Protein AF-0000000074029758 (afdb_homodimer)

Foldseek 3Di:
DLVVVLVVLVVLLVVLVVLLVVLCVVLVVDPDPVSSVVSNVSSVVSVVSNVVSVVVNVVSVVD/DLVVVLVVLVVLLVVLVVLLVVLCVVLVVDPDPVSSVVSNVSSVVSVVSNVVSVVVSVVSVVD

Radius of gyration: 15.5 Å; Cα contacts (8 Å, |Δi|>4): 114; chains: 2; bounding box: 21×46×32 Å

pLDDT: mean 94.18, std 8.8, range [54.31, 98.75]

Secondary structure (DSSP, 8-state):
-HHHHHHHHHHHHHHHHHHHHHHHHHHHH---HHHHHHHHHHHHHHHHHHHHHHHHHHHHHH-/-HHHHHHHHHHHHHHHHHHHHHHHHHHHH---HHHHHHHHHHHHHHHHHHHHHHHHHHHHHH-

Organism: NCBI:txid312168

Structure (mmCIF, N/CA/C/O backbone):
data_AF-0000000074029758-model_v1
#
loop_
_entity.id
_entity.type
_entity.pdbx_description
1 polymer Rubrerythrin
#
loop_
_atom_site.group_PDB
_atom_site.id
_atom_site.type_symbol
_atom_site.label_atom_id
_atom_site.label_alt_id
_atom_site.label_comp_id
_atom_site.label_asym_id
_atom_site.label_entity_id
_atom_site.label_seq_id
_atom_site.pdbx_PDB_ins_code
_atom_site.Cartn_x
_atom_site.Cartn_y
_atom_site.Cartn_z
_atom_site.occupancy
_atom_site.B_iso_or_equiv
_atom_site.auth_seq_id
_atom_site.auth_comp_id
_atom_site.auth_asym_id
_atom_site.auth_atom_id
_atom_site.pdbx_PDB_model_num
ATOM 1 N N . MET A 1 1 ? -7.23 20.125 14.359 1 54.31 1 MET A N 1
ATOM 2 C CA . MET A 1 1 ? -7.32 19.422 13.094 1 54.31 1 MET A CA 1
ATOM 3 C C . MET A 1 1 ? -6.016 18.688 12.781 1 54.31 1 MET A C 1
ATOM 5 O O . MET A 1 1 ? -6.016 17.672 12.086 1 54.31 1 MET A O 1
ATOM 9 N N . ASN A 1 2 ? -4.887 18.875 13.672 1 73.94 2 ASN A N 1
ATOM 10 C CA . ASN A 1 2 ? -3.525 18.391 13.453 1 73.94 2 ASN A CA 1
ATOM 11 C C . ASN A 1 2 ? -3.359 16.953 13.93 1 73.94 2 ASN A C 1
ATOM 13 O O . ASN A 1 2 ? -2.74 16.141 13.242 1 73.94 2 ASN A O 1
ATOM 17 N N . LEU A 1 3 ? -4.355 16.672 14.867 1 81.25 3 LEU A N 1
ATOM 18 C CA . LEU A 1 3 ? -4.211 15.344 15.438 1 81.25 3 LEU A CA 1
ATOM 19 C C . LEU A 1 3 ? -4.863 14.297 14.547 1 81.25 3 LEU A C 1
ATOM 21 O O . LEU A 1 3 ? -4.348 13.188 14.406 1 81.25 3 LEU A O 1
ATOM 25 N N . GLU A 1 4 ? -5.871 14.781 13.953 1 89.38 4 GLU A N 1
ATOM 26 C CA . GLU A 1 4 ? -6.582 13.852 13.078 1 89.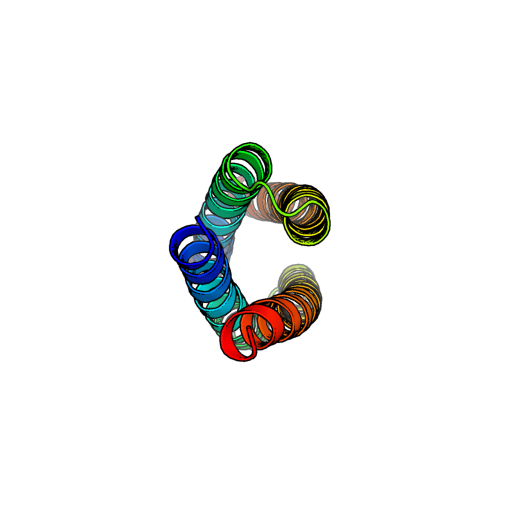38 4 GLU A CA 1
ATOM 27 C C . GLU A 1 4 ? -5.75 13.5 11.852 1 89.38 4 GLU A C 1
ATOM 29 O O . GLU A 1 4 ? -5.645 12.328 11.477 1 89.38 4 GLU A O 1
ATOM 34 N N . THR A 1 5 ? -5.109 14.453 11.328 1 93.81 5 THR A N 1
ATOM 35 C CA . THR A 1 5 ? -4.254 14.234 10.172 1 93.81 5 THR A CA 1
ATOM 36 C C . THR A 1 5 ? -3.055 13.359 10.547 1 93.81 5 THR A C 1
ATOM 38 O O . THR A 1 5 ? -2.707 12.43 9.82 1 93.81 5 THR A O 1
ATOM 41 N N . ARG A 1 6 ? -2.59 13.648 11.641 1 94.06 6 ARG A N 1
ATOM 42 C CA . ARG A 1 6 ? -1.454 12.852 12.102 1 94.06 6 ARG A CA 1
ATOM 43 C C . ARG A 1 6 ? -1.858 11.398 12.328 1 94.06 6 ARG A C 1
ATOM 45 O O . ARG A 1 6 ? -1.113 10.477 11.977 1 94.06 6 ARG A O 1
ATOM 52 N N . ASP A 1 7 ? -2.977 11.211 12.867 1 94.75 7 ASP A N 1
ATOM 53 C CA . ASP A 1 7 ? -3.457 9.859 13.117 1 94.75 7 ASP A CA 1
ATOM 54 C C . ASP A 1 7 ? -3.641 9.086 11.812 1 94.75 7 ASP A C 1
ATOM 56 O O . ASP A 1 7 ? -3.32 7.898 11.734 1 94.75 7 ASP A O 1
ATOM 60 N N . MET A 1 8 ? -4.168 9.797 10.867 1 96.12 8 MET A N 1
ATOM 61 C CA . MET A 1 8 ? -4.332 9.18 9.555 1 96.12 8 MET A CA 1
ATOM 62 C C . MET A 1 8 ? -2.982 8.797 8.953 1 96.12 8 MET A C 1
ATOM 64 O O . MET A 1 8 ? -2.824 7.707 8.406 1 96.12 8 MET A O 1
ATOM 68 N N . ILE A 1 9 ? -2.008 9.672 9.141 1 97.75 9 ILE A N 1
ATOM 69 C CA . ILE A 1 9 ? -0.669 9.43 8.609 1 97.75 9 ILE A CA 1
ATOM 70 C C . ILE A 1 9 ? -0.057 8.211 9.305 1 97.75 9 ILE A C 1
ATOM 72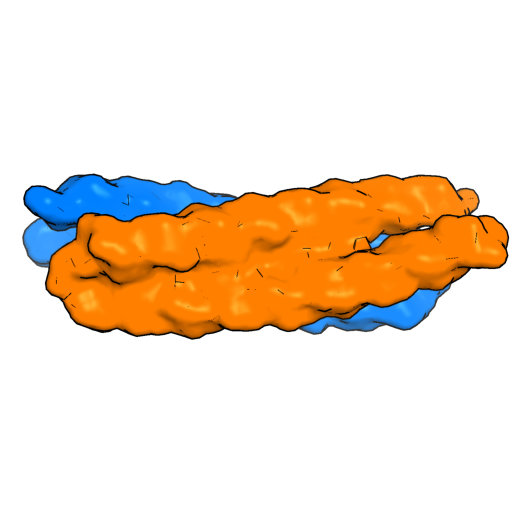 O O . ILE A 1 9 ? 0.465 7.312 8.641 1 97.75 9 ILE A O 1
ATOM 76 N N . VAL A 1 10 ? -0.209 8.172 10.57 1 97.44 10 VAL A N 1
ATOM 77 C CA . VAL A 1 10 ? 0.419 7.105 11.344 1 97.44 10 VAL A CA 1
ATOM 78 C C . VAL A 1 10 ? -0.241 5.77 11.023 1 97.44 10 VAL A C 1
ATOM 80 O O . VAL A 1 10 ? 0.441 4.75 10.867 1 97.44 10 VAL A O 1
ATOM 83 N N . LYS A 1 11 ? -1.496 5.77 10.883 1 97.56 11 LYS A N 1
ATOM 84 C CA . LYS A 1 11 ? -2.203 4.555 10.492 1 97.56 11 LYS A CA 1
ATOM 85 C C . LYS A 1 11 ? -1.691 4.027 9.156 1 97.56 11 LYS A C 1
ATOM 87 O O . LYS A 1 11 ? -1.396 2.84 9.023 1 97.56 11 LYS A O 1
ATOM 92 N N . LYS A 1 12 ? -1.607 4.918 8.234 1 98.31 12 LYS A N 1
ATOM 93 C CA . LYS A 1 12 ? -1.192 4.496 6.902 1 98.31 12 LYS A CA 1
ATOM 94 C C . LYS A 1 12 ? 0.287 4.125 6.875 1 98.31 12 LYS A C 1
ATOM 96 O O . LYS A 1 12 ? 0.701 3.252 6.113 1 98.31 12 LYS A O 1
ATOM 101 N N . LEU A 1 13 ? 1.077 4.742 7.719 1 98.56 13 LEU A N 1
ATOM 102 C CA . LEU A 1 13 ? 2.477 4.359 7.883 1 98.56 13 LEU A CA 1
ATOM 103 C C . LEU A 1 13 ? 2.594 2.916 8.359 1 98.56 13 LEU A C 1
ATOM 105 O O . LEU A 1 13 ? 3.332 2.123 7.77 1 98.56 13 LEU A O 1
ATOM 109 N N . LEU A 1 14 ? 1.818 2.57 9.297 1 98.56 14 LEU A N 1
ATOM 110 C CA . LEU A 1 14 ? 1.839 1.209 9.82 1 98.56 14 LEU A CA 1
ATOM 111 C C . LEU A 1 14 ? 1.357 0.216 8.766 1 98.56 14 LEU A C 1
ATOM 113 O O . LEU A 1 14 ? 1.933 -0.865 8.617 1 98.56 14 LEU A O 1
ATOM 117 N N . ASP A 1 15 ? 0.341 0.621 8.047 1 98.5 15 ASP A N 1
ATOM 118 C CA . ASP A 1 15 ? -0.158 -0.217 6.957 1 98.5 15 ASP A CA 1
ATOM 119 C C . ASP A 1 15 ? 0.926 -0.465 5.914 1 98.5 15 ASP A C 1
ATOM 121 O O . ASP A 1 15 ? 1.095 -1.592 5.441 1 98.5 15 ASP A O 1
ATOM 125 N N . ALA A 1 16 ? 1.657 0.582 5.547 1 98.62 16 ALA A N 1
ATOM 126 C CA . ALA A 1 16 ? 2.707 0.481 4.535 1 98.62 16 ALA A CA 1
ATOM 127 C C . ALA A 1 16 ? 3.854 -0.403 5.023 1 98.62 16 ALA A C 1
ATOM 129 O O . ALA A 1 16 ? 4.367 -1.234 4.27 1 98.62 16 ALA A O 1
ATOM 130 N N . GLN A 1 17 ? 4.215 -0.262 6.262 1 98.69 17 GLN A N 1
ATOM 131 C CA . GLN A 1 17 ? 5.273 -1.082 6.836 1 98.69 17 GLN A CA 1
ATOM 132 C C . GLN A 1 17 ? 4.879 -2.555 6.859 1 98.69 17 GLN A C 1
ATOM 134 O O . GLN A 1 17 ? 5.703 -3.43 6.578 1 98.69 17 GLN A O 1
ATOM 139 N N . GLU A 1 18 ? 3.691 -2.826 7.191 1 98.56 18 GLU A N 1
ATOM 140 C CA . GLU A 1 18 ? 3.195 -4.199 7.152 1 98.56 18 GLU A CA 1
ATOM 141 C C . GLU A 1 18 ? 3.209 -4.75 5.73 1 98.56 18 GLU A C 1
ATOM 143 O O . GLU A 1 18 ? 3.596 -5.898 5.508 1 98.56 18 GLU A O 1
ATOM 148 N N . ALA A 1 19 ? 2.812 -3.893 4.805 1 98.38 19 ALA A N 1
ATOM 149 C CA . ALA A 1 19 ? 2.791 -4.312 3.406 1 98.38 19 ALA A CA 1
ATOM 150 C C . ALA A 1 19 ? 4.195 -4.66 2.916 1 98.38 19 ALA A C 1
ATOM 152 O O . ALA A 1 19 ? 4.379 -5.645 2.193 1 98.38 19 ALA A O 1
ATOM 153 N N . VAL A 1 20 ? 5.188 -3.914 3.299 1 98.75 20 VAL A N 1
ATOM 154 C CA . VAL A 1 20 ? 6.57 -4.211 2.947 1 98.75 20 VAL A CA 1
ATOM 155 C C . VAL A 1 20 ? 6.93 -5.625 3.402 1 98.75 20 VAL A C 1
ATOM 157 O O . VAL A 1 20 ? 7.434 -6.43 2.617 1 98.75 20 VAL A O 1
ATOM 160 N N . ARG A 1 21 ? 6.629 -5.879 4.711 1 98.56 21 ARG A N 1
ATOM 161 C CA . ARG A 1 21 ? 6.969 -7.18 5.273 1 98.56 21 ARG A CA 1
ATOM 162 C C . ARG A 1 21 ? 6.219 -8.297 4.555 1 98.56 21 ARG A C 1
ATOM 164 O O .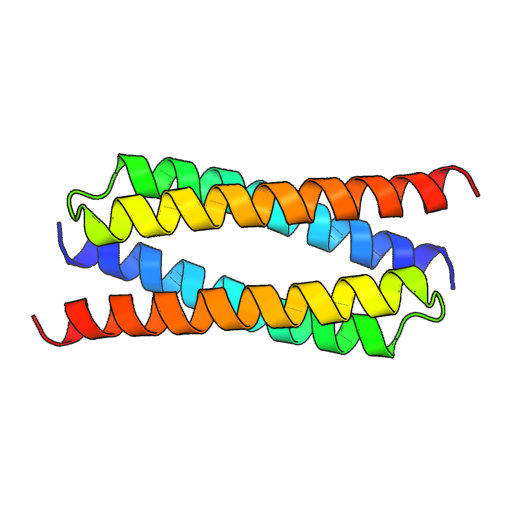 ARG A 1 21 ? 6.805 -9.328 4.215 1 98.56 21 ARG A O 1
ATOM 171 N N . ASP A 1 22 ? 4.945 -8.109 4.27 1 98.19 22 ASP A N 1
ATOM 172 C CA . ASP A 1 22 ? 4.137 -9.125 3.602 1 98.19 22 ASP A CA 1
ATOM 173 C C . ASP A 1 22 ? 4.676 -9.422 2.205 1 98.19 22 ASP A C 1
ATOM 175 O O . ASP A 1 22 ? 4.879 -10.586 1.85 1 98.19 22 ASP A O 1
ATOM 179 N N . PHE A 1 23 ? 4.941 -8.359 1.41 1 98.44 23 PHE A N 1
ATOM 180 C CA . PHE A 1 23 ? 5.391 -8.547 0.036 1 98.44 23 PHE A CA 1
ATOM 181 C C . PHE A 1 23 ? 6.766 -9.203 -0.001 1 98.44 23 PHE A C 1
ATOM 183 O O . PHE A 1 23 ? 7.031 -10.055 -0.854 1 98.44 23 PHE A O 1
ATOM 190 N N . GLU A 1 24 ? 7.574 -8.82 0.922 1 98.12 24 GLU A N 1
ATOM 191 C CA . GLU A 1 24 ? 8.898 -9.438 0.984 1 98.12 24 GLU A CA 1
ATOM 192 C C . GLU A 1 24 ? 8.797 -10.922 1.321 1 98.12 24 GLU A C 1
ATOM 194 O O . GLU A 1 24 ? 9.43 -11.758 0.673 1 98.12 24 GLU A O 1
ATOM 199 N N . MET A 1 25 ? 7.996 -11.195 2.305 1 97 25 MET A N 1
ATOM 200 C CA . MET A 1 25 ? 7.82 -12.578 2.727 1 97 25 MET A CA 1
ATOM 201 C C . MET A 1 25 ? 7.18 -13.406 1.62 1 97 25 MET A C 1
ATOM 203 O O . MET A 1 25 ? 7.645 -14.508 1.311 1 97 25 MET A O 1
ATOM 207 N N . PHE A 1 26 ? 6.164 -12.82 0.991 1 96.38 26 PHE A N 1
ATOM 208 C CA . PHE A 1 26 ? 5.449 -13.523 -0.063 1 96.38 26 PHE A CA 1
ATOM 209 C C . PHE A 1 26 ? 6.352 -13.766 -1.266 1 96.38 26 PHE A C 1
ATOM 211 O O . PHE A 1 26 ? 6.254 -14.805 -1.923 1 96.38 26 PHE A O 1
ATOM 218 N N . SER A 1 27 ? 7.141 -12.789 -1.609 1 96.62 27 SER A N 1
ATOM 219 C CA . SER A 1 27 ? 8.047 -12.914 -2.748 1 96.62 27 SER A CA 1
ATOM 220 C C . SER A 1 27 ? 8.992 -14.094 -2.576 1 96.62 27 SER A C 1
ATOM 222 O O . SER A 1 27 ? 9.367 -14.742 -3.555 1 96.62 27 SER A O 1
ATOM 224 N N . LYS A 1 28 ? 9.305 -14.461 -1.329 1 95 28 LYS A N 1
ATOM 225 C CA . LYS A 1 28 ? 10.234 -15.547 -1.03 1 95 28 LYS A CA 1
ATOM 226 C C . LYS A 1 28 ? 9.508 -16.891 -0.98 1 95 28 LYS A C 1
ATOM 228 O O . LYS A 1 28 ? 10.133 -17.953 -1.1 1 95 28 LYS A O 1
ATOM 233 N N . HIS A 1 29 ? 8.203 -16.875 -0.942 1 91.75 29 HIS A N 1
ATOM 234 C CA . HIS A 1 29 ? 7.449 -18.094 -0.729 1 91.75 29 HIS A CA 1
ATOM 235 C C . HIS A 1 29 ? 6.754 -18.547 -2.008 1 91.75 29 HIS A C 1
ATOM 237 O O . HIS A 1 29 ? 6.168 -19.625 -2.055 1 91.75 29 HIS A O 1
ATOM 243 N N . THR A 1 30 ? 6.773 -17.719 -3 1 92.62 30 THR A N 1
ATOM 244 C CA . THR A 1 30 ? 6.086 -18.094 -4.227 1 92.62 30 THR A CA 1
ATOM 245 C C . THR A 1 30 ? 7.07 -18.672 -5.238 1 92.62 30 THR A C 1
ATOM 247 O O . THR A 1 30 ? 8.203 -18.203 -5.348 1 92.62 30 THR A O 1
ATOM 250 N N . LYS A 1 31 ? 6.676 -19.656 -5.996 1 91.5 31 LYS A N 1
ATOM 251 C CA . LYS A 1 31 ? 7.508 -20.281 -7.02 1 91.5 31 LYS A CA 1
ATOM 252 C C . LYS A 1 31 ? 7.285 -19.641 -8.383 1 91.5 31 LYS A C 1
ATOM 254 O O . LYS A 1 31 ? 8.062 -19.859 -9.312 1 91.5 31 LYS A O 1
ATOM 259 N N . ASP A 1 32 ? 6.34 -18.859 -8.453 1 93.12 32 ASP A N 1
ATOM 260 C CA . ASP A 1 32 ? 6.066 -18.125 -9.68 1 93.12 32 ASP A CA 1
ATOM 261 C C . ASP A 1 32 ? 6.945 -16.875 -9.781 1 93.12 32 ASP A C 1
ATOM 263 O O . ASP A 1 32 ? 6.766 -15.914 -9.031 1 93.12 32 ASP A O 1
ATOM 267 N N . GLU A 1 33 ? 7.793 -16.906 -10.719 1 94.75 33 GLU A N 1
ATOM 268 C CA . GLU A 1 33 ? 8.812 -15.859 -10.82 1 94.75 33 GLU A CA 1
ATOM 269 C C . GLU A 1 33 ? 8.188 -14.5 -11.141 1 94.75 33 GLU A C 1
ATOM 271 O O . GLU A 1 33 ? 8.664 -13.469 -10.68 1 94.75 33 GLU A O 1
ATOM 276 N N . GLU A 1 34 ? 7.203 -14.523 -11.906 1 96.12 34 GLU A N 1
ATOM 277 C CA . GLU A 1 34 ? 6.516 -13.273 -12.227 1 96.12 34 GLU A CA 1
ATOM 278 C C . GLU A 1 34 ? 5.898 -12.648 -10.977 1 96.12 34 GLU A C 1
ATOM 280 O O . GLU A 1 34 ? 6.055 -11.445 -10.734 1 96.12 34 GLU A O 1
ATOM 285 N N . VAL A 1 35 ? 5.289 -13.492 -10.25 1 96.44 35 VAL A N 1
ATOM 286 C CA . VAL A 1 35 ? 4.648 -13.016 -9.031 1 96.44 35 VAL A CA 1
ATO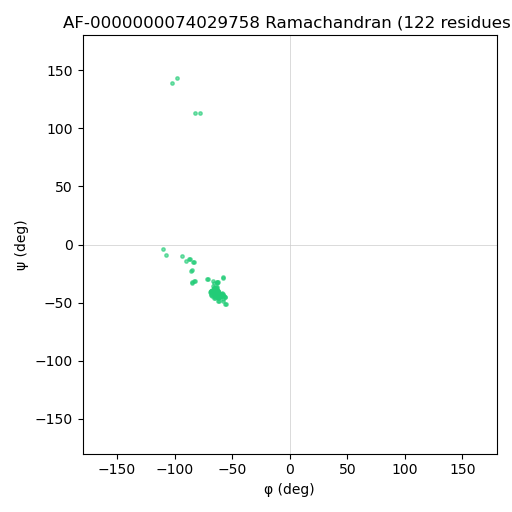M 287 C C . VAL A 1 35 ? 5.715 -12.578 -8.023 1 96.44 35 VAL A C 1
ATOM 289 O O . VAL A 1 35 ? 5.59 -11.523 -7.398 1 96.44 35 VAL A O 1
ATOM 292 N N . ALA A 1 36 ? 6.777 -13.359 -7.875 1 97.19 36 ALA A N 1
ATOM 293 C CA . ALA A 1 36 ? 7.852 -13.008 -6.949 1 97.19 36 ALA A CA 1
ATOM 294 C C . ALA A 1 36 ? 8.453 -11.648 -7.289 1 97.19 36 ALA A C 1
ATOM 296 O O . ALA A 1 36 ? 8.695 -10.828 -6.402 1 97.19 36 ALA A O 1
ATOM 297 N N . ARG A 1 37 ? 8.664 -11.375 -8.516 1 97.69 37 ARG A N 1
ATOM 298 C CA . ARG A 1 37 ? 9.227 -10.102 -8.969 1 97.69 37 ARG A CA 1
ATOM 299 C C . ARG A 1 37 ? 8.273 -8.945 -8.688 1 97.69 37 ARG A C 1
ATOM 301 O O . ARG A 1 37 ? 8.695 -7.883 -8.234 1 97.69 37 ARG A O 1
ATOM 308 N N . ALA A 1 38 ? 7.035 -9.203 -9 1 97.81 38 ALA A N 1
ATOM 309 C CA . ALA A 1 38 ? 6.035 -8.172 -8.727 1 97.81 38 ALA A CA 1
ATOM 310 C C . ALA A 1 38 ? 5.984 -7.84 -7.238 1 97.81 38 ALA A C 1
ATOM 312 O O . ALA A 1 38 ? 5.961 -6.668 -6.859 1 97.81 38 ALA A O 1
ATOM 313 N N . PHE A 1 39 ? 6.031 -8.82 -6.418 1 98.38 39 PHE A N 1
ATOM 314 C CA . PHE A 1 39 ? 5.965 -8.617 -4.977 1 98.38 39 PHE A CA 1
ATOM 315 C C . PHE A 1 39 ? 7.195 -7.871 -4.477 1 98.38 39 PHE A C 1
ATOM 317 O O . PHE A 1 39 ? 7.098 -7.008 -3.605 1 98.38 39 PHE A O 1
ATOM 324 N N . LYS A 1 40 ? 8.312 -8.172 -4.996 1 98.38 40 LYS A N 1
ATOM 325 C CA . LYS A 1 40 ? 9.523 -7.441 -4.633 1 98.38 40 LYS A CA 1
ATOM 326 C C . LYS A 1 40 ? 9.414 -5.965 -5.008 1 98.38 40 LYS A C 1
ATOM 328 O O . LYS A 1 40 ? 9.781 -5.09 -4.219 1 98.38 40 LYS A O 1
ATOM 333 N N . HIS A 1 41 ? 8.93 -5.738 -6.148 1 98.31 41 HIS A N 1
ATOM 334 C CA . HIS A 1 41 ? 8.727 -4.367 -6.613 1 98.31 41 HIS A CA 1
ATOM 335 C C . HIS A 1 41 ? 7.727 -3.629 -5.73 1 98.31 41 HIS A C 1
ATOM 337 O O . HIS A 1 41 ? 7.957 -2.479 -5.352 1 98.31 41 HIS A O 1
ATOM 343 N N . PHE A 1 42 ? 6.652 -4.27 -5.391 1 98.62 42 PHE A N 1
ATOM 344 C CA . PHE A 1 42 ? 5.637 -3.664 -4.539 1 98.62 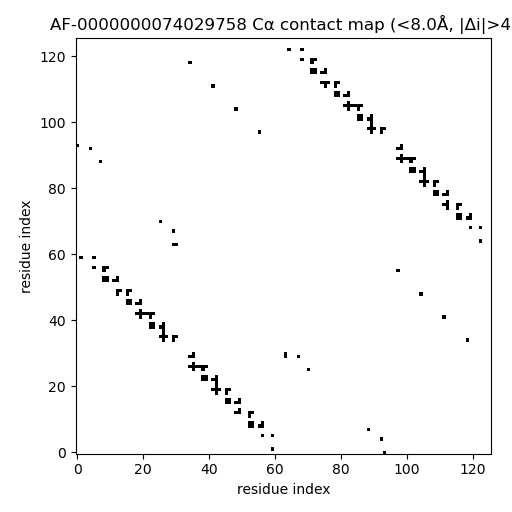42 PHE A CA 1
ATOM 345 C C . PHE A 1 42 ? 6.199 -3.369 -3.152 1 98.62 42 PHE A C 1
ATOM 347 O O . PHE A 1 42 ? 5.852 -2.355 -2.539 1 98.62 42 PHE A O 1
ATOM 354 N N . ALA A 1 43 ? 7.051 -4.25 -2.619 1 98.62 43 ALA A N 1
ATOM 355 C CA . ALA A 1 43 ? 7.695 -4.008 -1.33 1 98.62 43 ALA A CA 1
ATOM 356 C C . ALA A 1 43 ? 8.508 -2.717 -1.357 1 98.62 43 ALA A C 1
ATOM 358 O O . ALA A 1 43 ? 8.438 -1.91 -0.427 1 98.62 43 ALA A O 1
ATOM 359 N N . GLU A 1 44 ? 9.188 -2.594 -2.418 1 98.5 44 GLU A N 1
ATOM 360 C CA . GLU A 1 44 ? 10.008 -1.392 -2.57 1 98.5 44 GLU A CA 1
ATOM 361 C C . GLU A 1 44 ? 9.133 -0.141 -2.641 1 98.5 44 GLU A C 1
ATOM 363 O O . GLU A 1 44 ? 9.453 0.88 -2.029 1 98.5 44 GLU A O 1
ATOM 368 N N . GLU A 1 45 ? 8.07 -0.219 -3.375 1 98.25 45 GLU A N 1
ATOM 369 C CA . GLU A 1 45 ? 7.145 0.907 -3.486 1 98.25 45 GLU A CA 1
ATOM 370 C C . GLU A 1 45 ? 6.523 1.245 -2.135 1 98.25 45 GLU A C 1
ATOM 372 O O . GLU A 1 45 ? 6.43 2.418 -1.764 1 98.25 45 GLU A O 1
ATOM 377 N N . CYS A 1 46 ? 6.102 0.247 -1.461 1 98.5 46 CYS A N 1
ATOM 378 C CA . CYS A 1 46 ? 5.527 0.47 -0.139 1 98.5 46 CYS A CA 1
ATOM 379 C C . CYS A 1 46 ? 6.566 1.043 0.817 1 98.5 46 CYS A C 1
ATOM 381 O O . CYS A 1 46 ? 6.242 1.856 1.683 1 98.5 46 CYS A O 1
ATOM 383 N N . GLY A 1 47 ? 7.758 0.593 0.658 1 98.69 47 GLY A N 1
ATOM 384 C CA . GLY A 1 47 ? 8.836 1.162 1.451 1 98.69 47 GLY A CA 1
ATOM 385 C C . GLY A 1 47 ? 9.016 2.654 1.234 1 98.69 47 GLY A C 1
ATOM 386 O O . GLY A 1 47 ? 9.219 3.404 2.189 1 98.69 47 GLY A O 1
ATOM 387 N N . THR A 1 48 ? 8.977 3.033 0.042 1 98.5 48 THR A N 1
ATOM 388 C CA . THR A 1 48 ? 9.07 4.449 -0.295 1 98.5 48 THR A CA 1
ATOM 389 C C . THR A 1 48 ? 7.902 5.227 0.3 1 98.5 48 THR A C 1
ATOM 391 O O . THR A 1 48 ? 8.086 6.309 0.86 1 98.5 48 THR A O 1
ATOM 394 N N . GLN A 1 49 ? 6.684 4.68 0.164 1 98.62 49 GLN A N 1
ATOM 395 C CA . GLN A 1 49 ? 5.516 5.309 0.776 1 98.62 49 GLN A CA 1
ATOM 396 C C . GLN A 1 49 ? 5.699 5.457 2.283 1 98.62 49 GLN A C 1
ATOM 398 O O . GLN A 1 49 ? 5.414 6.516 2.848 1 98.62 49 GLN A O 1
ATOM 403 N N . ALA A 1 50 ? 6.215 4.441 2.986 1 98.75 50 ALA A N 1
ATOM 404 C CA . ALA A 1 50 ? 6.422 4.457 4.434 1 98.75 50 ALA A CA 1
ATOM 405 C C . ALA A 1 50 ? 7.387 5.57 4.836 1 98.75 50 ALA A C 1
ATOM 407 O O . ALA A 1 50 ? 7.16 6.27 5.824 1 98.75 50 ALA A O 1
ATOM 408 N N . HIS A 1 51 ? 8.414 5.656 4.023 1 98.56 51 HIS A N 1
ATOM 409 C CA . HIS A 1 51 ? 9.406 6.688 4.309 1 98.56 51 HIS A CA 1
ATOM 410 C C . HIS A 1 51 ? 8.789 8.078 4.242 1 98.56 51 HIS A C 1
ATOM 412 O O . HIS A 1 51 ? 9.023 8.906 5.125 1 98.56 51 HIS A O 1
ATOM 418 N N . GLU A 1 52 ? 8.016 8.32 3.244 1 98.19 52 GLU A N 1
ATOM 419 C CA . GLU A 1 52 ? 7.387 9.625 3.08 1 98.19 52 GLU A CA 1
ATOM 420 C C . GLU A 1 52 ? 6.344 9.875 4.168 1 98.19 52 GLU A C 1
ATOM 422 O O . GLU A 1 52 ? 6.238 10.992 4.684 1 98.19 52 GLU A O 1
ATOM 427 N N . LEU A 1 53 ? 5.582 8.906 4.531 1 98.25 53 LEU A N 1
ATOM 428 C CA . LEU A 1 53 ? 4.594 9.016 5.598 1 98.25 53 LEU A CA 1
ATOM 429 C C . LEU A 1 53 ? 5.266 9.312 6.934 1 98.25 53 LEU A C 1
ATOM 431 O O . LEU A 1 53 ? 4.754 10.109 7.727 1 98.25 53 LEU A O 1
ATOM 435 N N . GLN A 1 54 ? 6.41 8.633 7.121 1 98.25 54 GLN A N 1
ATOM 436 C CA . GLN A 1 54 ? 7.16 8.891 8.344 1 98.25 54 GLN A CA 1
ATOM 437 C C . GLN A 1 54 ? 7.625 10.344 8.414 1 98.25 54 GLN A C 1
ATOM 439 O O . GLN A 1 54 ? 7.527 10.984 9.461 1 98.25 54 GLN A O 1
ATOM 444 N N . ARG A 1 55 ? 8.133 10.781 7.309 1 97.56 55 ARG A N 1
ATOM 445 C CA . ARG A 1 55 ? 8.555 12.172 7.234 1 97.56 55 ARG A CA 1
ATOM 446 C C . ARG A 1 55 ? 7.41 13.117 7.578 1 97.56 55 ARG A C 1
ATOM 448 O O . ARG A 1 55 ? 7.586 14.055 8.359 1 97.56 55 ARG A O 1
ATOM 455 N N . LEU A 1 56 ? 6.27 12.883 7.051 1 96.31 56 LEU A N 1
ATOM 456 C CA . LEU A 1 56 ? 5.098 13.711 7.285 1 96.31 56 LEU A CA 1
ATOM 457 C C . LEU A 1 56 ? 4.648 13.625 8.742 1 96.31 56 LEU A C 1
ATOM 459 O O . LEU A 1 56 ? 4.277 14.633 9.344 1 96.31 56 LEU A O 1
ATOM 463 N N . ALA A 1 57 ? 4.676 12.438 9.281 1 95.56 57 ALA A N 1
ATOM 464 C CA . ALA A 1 57 ? 4.305 12.25 10.68 1 95.56 57 ALA A CA 1
ATOM 465 C C . ALA A 1 57 ? 5.219 13.055 11.602 1 95.56 57 ALA A C 1
ATOM 467 O O . ALA A 1 57 ? 4.758 13.641 12.586 1 95.56 57 ALA A O 1
ATOM 468 N N . ASP A 1 58 ? 6.469 12.977 11.258 1 94.94 58 ASP A N 1
ATOM 469 C CA . ASP A 1 58 ? 7.461 13.672 12.07 1 94.94 58 ASP A CA 1
ATOM 470 C C . ASP A 1 58 ? 7.227 15.18 12.039 1 94.94 58 ASP A C 1
ATOM 472 O O . ASP A 1 58 ? 7.477 15.875 13.031 1 94.94 58 ASP A O 1
ATOM 476 N N . LYS A 1 59 ? 6.762 15.688 11.008 1 90.69 59 LYS A N 1
ATOM 477 C CA . LYS A 1 59 ? 6.453 17.109 10.891 1 90.69 59 LYS A CA 1
ATOM 478 C C . LYS A 1 59 ? 5.348 17.516 11.867 1 90.69 59 LYS A C 1
ATOM 480 O O . LYS A 1 59 ? 5.352 18.625 12.398 1 90.69 59 LYS A O 1
ATOM 485 N N . TYR A 1 60 ? 4.453 16.656 12.148 1 87.38 60 TYR A N 1
ATOM 486 C CA . TYR A 1 60 ? 3.346 16.938 13.055 1 87.38 60 TYR A CA 1
ATOM 487 C C . TYR A 1 60 ? 3.77 16.766 14.508 1 87.38 60 TYR A C 1
ATOM 489 O O . TYR A 1 60 ? 3.115 17.281 15.414 1 87.38 60 TYR A O 1
ATOM 497 N N . ARG A 1 61 ? 4.699 15.828 14.695 1 80.25 61 ARG A N 1
ATOM 498 C CA . ARG A 1 61 ? 5.215 15.68 16.047 1 80.25 61 ARG A CA 1
ATOM 499 C C . ARG A 1 61 ? 5.996 16.922 16.484 1 80.25 61 ARG A C 1
ATOM 501 O O . ARG A 1 61 ? 5.969 17.297 17.656 1 80.25 61 ARG A O 1
ATOM 508 N N . SER A 1 62 ? 6.613 17.516 15.586 1 71.81 62 SER A N 1
ATOM 509 C CA . SER A 1 62 ? 7.449 18.672 15.906 1 71.81 62 SER A CA 1
ATOM 510 C C . SER A 1 62 ? 6.617 19.938 16 1 71.81 62 SER A C 1
ATOM 512 O O . SER A 1 62 ? 7.07 20.938 16.562 1 71.81 62 SER A O 1
ATOM 514 N N . ASN A 1 63 ? 5.383 20 15.539 1 57.44 63 ASN A N 1
ATOM 515 C CA . ASN A 1 63 ? 4.586 21.203 15.695 1 57.44 63 ASN A CA 1
ATOM 516 C C . ASN A 1 63 ? 3.635 21.109 16.891 1 57.44 63 ASN A C 1
ATOM 518 O O . ASN A 1 63 ? 3.037 20.047 17.125 1 57.44 63 ASN A O 1
ATOM 522 N N . MET B 1 1 ? 0.412 -25.578 -5.035 1 54.66 1 MET B N 1
ATOM 523 C CA . MET B 1 1 ? 1.179 -24.391 -4.684 1 54.66 1 MET B CA 1
ATOM 524 C C . MET B 1 1 ? 0.565 -23.141 -5.309 1 54.66 1 MET B C 1
ATOM 526 O O . MET B 1 1 ? 0.68 -22.047 -4.758 1 54.66 1 MET B O 1
ATOM 530 N N . ASN B 1 2 ? -0.532 -23.312 -6.223 1 73.62 2 ASN B N 1
ATOM 531 C CA . ASN B 1 2 ? -1.147 -22.281 -7.039 1 73.62 2 ASN B CA 1
ATOM 532 C C . ASN B 1 2 ? -2.227 -21.531 -6.27 1 73.62 2 ASN B C 1
ATOM 534 O O . ASN B 1 2 ? -2.303 -20.297 -6.336 1 73.62 2 ASN B O 1
ATOM 538 N N . LEU B 1 3 ? -2.674 -22.328 -5.234 1 81.38 3 LEU B N 1
ATOM 539 C CA . LEU B 1 3 ? -3.775 -21.719 -4.5 1 81.38 3 LEU B CA 1
ATOM 540 C C . LEU B 1 3 ? -3.25 -20.766 -3.43 1 81.38 3 LEU B C 1
ATOM 542 O O . LEU B 1 3 ? -3.838 -19.703 -3.193 1 81.38 3 LEU B O 1
ATOM 546 N N . GLU B 1 4 ? -2.148 -21.188 -2.971 1 88.88 4 GLU B N 1
ATOM 547 C CA . GLU B 1 4 ? -1.559 -20.344 -1.933 1 88.88 4 GLU B CA 1
ATOM 548 C C . GLU B 1 4 ? -1.088 -19.016 -2.502 1 88.88 4 GLU B C 1
ATOM 550 O O . GLU B 1 4 ? -1.343 -17.953 -1.919 1 88.88 4 GLU B O 1
ATOM 555 N N . THR B 1 5 ? -0.535 -19.047 -3.641 1 93.62 5 THR B N 1
ATOM 556 C CA . THR B 1 5 ? -0.074 -17.828 -4.297 1 93.62 5 THR B CA 1
ATOM 557 C C . THR B 1 5 ? -1.256 -16.938 -4.695 1 93.62 5 THR B C 1
ATOM 559 O O . THR B 1 5 ? -1.229 -15.727 -4.488 1 93.62 5 THR B O 1
ATOM 562 N N . ARG B 1 6 ? -2.207 -17.578 -5.117 1 94.06 6 ARG B N 1
ATOM 563 C CA . ARG B 1 6 ? -3.398 -16.828 -5.5 1 94.06 6 ARG B CA 1
ATOM 564 C C . ARG B 1 6 ? -4.039 -16.172 -4.289 1 94.06 6 ARG B C 1
ATOM 566 O O . ARG B 1 6 ? -4.477 -15.016 -4.363 1 94.06 6 ARG B O 1
ATOM 573 N N . ASP B 1 7 ? -4.07 -16.859 -3.246 1 94.5 7 ASP B N 1
ATOM 574 C CA . ASP B 1 7 ? -4.652 -16.312 -2.025 1 94.5 7 ASP B CA 1
ATOM 575 C C . ASP B 1 7 ? -3.871 -15.086 -1.544 1 94.5 7 ASP B C 1
ATOM 577 O O . ASP B 1 7 ? -4.461 -14.102 -1.093 1 94.5 7 ASP B O 1
ATOM 581 N N . MET B 1 8 ? -2.596 -15.211 -1.644 1 95.81 8 MET B N 1
ATOM 582 C CA . MET B 1 8 ? -1.749 -14.086 -1.264 1 95.81 8 MET B CA 1
ATOM 583 C C . MET B 1 8 ? -2.004 -12.883 -2.17 1 95.81 8 MET B C 1
ATOM 585 O O . MET B 1 8 ? -2.102 -11.75 -1.694 1 95.81 8 MET B O 1
ATOM 589 N N . ILE B 1 9 ? -2.174 -13.172 -3.439 1 97.62 9 ILE B N 1
ATOM 590 C CA . ILE B 1 9 ? -2.428 -12.109 -4.406 1 97.62 9 ILE B CA 1
ATOM 591 C C . ILE B 1 9 ? -3.764 -11.438 -4.098 1 97.62 9 ILE B C 1
ATOM 593 O O . ILE B 1 9 ? -3.852 -10.211 -4.039 1 97.62 9 ILE B O 1
ATOM 597 N N . VAL B 1 10 ? -4.723 -12.227 -3.822 1 97.38 10 VAL B N 1
ATOM 598 C CA . VAL B 1 10 ? -6.066 -11.703 -3.609 1 97.38 10 VAL B CA 1
ATOM 599 C C . VAL B 1 10 ? -6.105 -10.891 -2.314 1 97.38 10 VAL B C 1
ATOM 601 O O . VAL B 1 10 ? -6.719 -9.828 -2.26 1 97.38 10 VAL B O 1
ATOM 604 N N . LYS B 1 11 ? -5.465 -11.367 -1.334 1 97.44 11 LYS B N 1
ATOM 605 C CA . LYS B 1 11 ? -5.383 -10.617 -0.082 1 97.44 11 LYS B CA 1
ATOM 606 C C . LYS B 1 11 ? -4.758 -9.242 -0.3 1 97.44 11 LYS B C 1
ATOM 608 O O . LYS B 1 11 ? -5.285 -8.234 0.169 1 97.44 11 LYS B O 1
ATOM 613 N N . LYS B 1 12 ? -3.689 -9.258 -1.002 1 98.25 12 LYS B N 1
ATOM 614 C CA . LYS B 1 12 ? -2.986 -7.992 -1.211 1 98.25 12 LYS B CA 1
ATOM 615 C C . LYS B 1 12 ? -3.758 -7.082 -2.164 1 98.25 12 LYS B C 1
ATOM 617 O O . LYS B 1 12 ? -3.703 -5.859 -2.039 1 98.25 12 LYS B O 1
ATOM 622 N N . LEU B 1 13 ? -4.496 -7.656 -3.061 1 98.56 13 LEU B N 1
ATOM 623 C CA . LEU B 1 13 ? -5.387 -6.891 -3.924 1 98.56 13 LEU B CA 1
ATOM 624 C C . LEU B 1 13 ? -6.438 -6.152 -3.102 1 98.56 13 LEU B C 1
ATOM 626 O O . LEU B 1 13 ? -6.629 -4.945 -3.268 1 98.56 13 LEU B O 1
ATOM 630 N N . LEU B 1 14 ? -6.988 -6.809 -2.182 1 98.5 14 LEU B N 1
ATOM 631 C CA . LEU B 1 14 ? -8 -6.199 -1.326 1 98.5 14 LEU B CA 1
ATOM 632 C C . LEU B 1 14 ? -7.387 -5.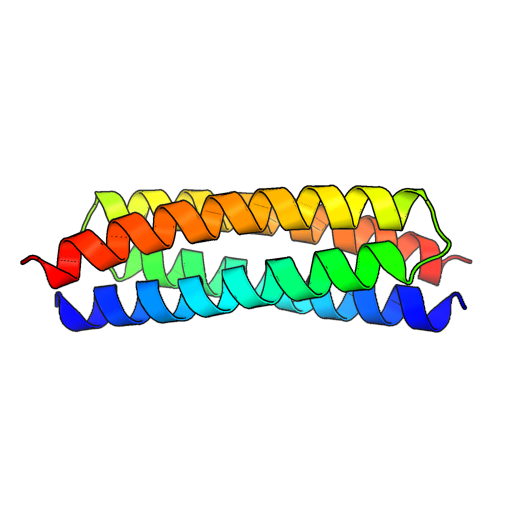113 -0.451 1 98.5 14 LEU B C 1
ATOM 634 O O . LEU B 1 14 ? -7.977 -4.047 -0.27 1 98.5 14 LEU B O 1
ATOM 638 N N . ASP B 1 15 ? -6.207 -5.398 0.025 1 98.5 15 ASP B N 1
ATOM 639 C CA . ASP B 1 15 ? -5.488 -4.402 0.816 1 98.5 15 ASP B CA 1
ATOM 640 C C . ASP B 1 15 ? -5.227 -3.139 0.001 1 98.5 15 ASP B C 1
ATOM 642 O O . ASP B 1 15 ? -5.41 -2.025 0.498 1 98.5 15 ASP B O 1
ATOM 646 N N . ALA B 1 16 ? -4.809 -3.305 -1.251 1 98.62 16 ALA B N 1
ATOM 647 C CA . ALA B 1 16 ? -4.5 -2.176 -2.125 1 98.62 16 ALA B CA 1
ATOM 648 C C . ALA B 1 16 ? -5.758 -1.376 -2.453 1 98.62 16 ALA B C 1
ATOM 650 O O . ALA B 1 16 ? -5.738 -0.143 -2.438 1 98.62 16 ALA B O 1
ATOM 651 N N . GLN B 1 17 ? -6.824 -2.043 -2.678 1 98.69 17 GLN B N 1
ATOM 652 C CA . GLN B 1 17 ? -8.086 -1.374 -2.969 1 98.69 17 GLN B CA 1
ATOM 653 C C . GLN B 1 17 ? -8.578 -0.57 -1.766 1 98.69 17 GLN B C 1
ATOM 655 O O . GLN B 1 17 ? -9.078 0.543 -1.921 1 98.69 17 GLN B O 1
ATOM 660 N N . GLU B 1 18 ? -8.453 -1.117 -0.633 1 98.62 18 GLU B N 1
ATOM 661 C CA . GLU B 1 18 ? -8.805 -0.388 0.582 1 98.62 18 GLU B CA 1
ATOM 662 C C . GLU B 1 18 ? -7.918 0.841 0.762 1 98.62 18 GLU B C 1
ATOM 664 O O . GLU B 1 18 ? -8.406 1.914 1.128 1 98.62 18 GLU B O 1
ATOM 669 N N . ALA B 1 19 ? -6.645 0.659 0.458 1 98.44 19 ALA B N 1
ATOM 670 C CA . ALA B 1 19 ? -5.707 1.771 0.59 1 98.44 19 ALA B CA 1
ATOM 671 C C . ALA B 1 19 ? -6.066 2.906 -0.364 1 98.44 19 ALA B C 1
ATOM 673 O O . ALA B 1 19 ? -5.996 4.082 0.006 1 98.44 19 ALA B O 1
ATOM 674 N N . VAL B 1 20 ? -6.469 2.604 -1.55 1 98.75 20 VAL B N 1
ATOM 675 C CA . VAL B 1 20 ? -6.91 3.613 -2.508 1 98.75 20 VAL B CA 1
ATOM 676 C C . VAL B 1 20 ? -8.039 4.441 -1.9 1 98.75 20 VAL B C 1
ATOM 678 O O . VAL B 1 20 ? -7.984 5.676 -1.901 1 98.75 20 VAL B O 1
ATOM 681 N N . ARG B 1 21 ? -9.047 3.699 -1.393 1 98.56 21 ARG B N 1
ATOM 682 C CA . ARG B 1 21 ? -10.203 4.383 -0.826 1 98.56 21 ARG B CA 1
ATOM 683 C C . ARG B 1 21 ? -9.805 5.242 0.367 1 98.56 21 ARG B C 1
ATOM 685 O O . ARG B 1 21 ? -10.234 6.395 0.481 1 98.56 21 ARG B O 1
ATOM 692 N N . ASP B 1 22 ? -8.969 4.73 1.241 1 98.25 22 ASP B N 1
ATOM 693 C CA . ASP B 1 22 ? -8.531 5.469 2.424 1 98.25 22 ASP B CA 1
ATOM 694 C C . ASP B 1 22 ? -7.781 6.742 2.035 1 98.25 22 ASP B C 1
ATOM 696 O O . ASP B 1 22 ? -8.094 7.824 2.531 1 98.25 22 ASP B O 1
ATOM 700 N N . PHE B 1 23 ? -6.805 6.629 1.107 1 98.44 23 PHE B N 1
ATOM 701 C CA . PHE B 1 23 ? -5.984 7.77 0.722 1 98.44 23 PHE B CA 1
ATOM 702 C C . PHE B 1 23 ? -6.828 8.828 0.02 1 98.44 23 PHE B C 1
ATOM 704 O O . PHE B 1 23 ? -6.633 10.023 0.233 1 98.44 23 PHE B O 1
ATOM 711 N N . GLU B 1 24 ? -7.746 8.352 -0.748 1 98.19 24 GLU B N 1
ATOM 712 C CA . GLU B 1 24 ? -8.633 9.305 -1.419 1 98.19 24 GLU B CA 1
ATOM 713 C C . GLU B 1 24 ? -9.5 10.055 -0.414 1 98.19 24 GLU B C 1
ATOM 715 O O . GLU B 1 24 ? -9.609 11.281 -0.482 1 98.19 24 GLU B O 1
ATOM 720 N N . MET B 1 25 ? -10.047 9.305 0.484 1 97.19 25 MET B N 1
ATOM 721 C CA . MET B 1 25 ? -10.906 9.906 1.5 1 97.19 25 MET B CA 1
ATOM 722 C C . MET B 1 25 ? -10.109 10.852 2.396 1 97.19 25 MET B C 1
ATOM 724 O O . MET B 1 25 ? -10.547 11.977 2.658 1 97.19 25 MET B O 1
ATOM 728 N N . PHE B 1 26 ? -8.922 10.391 2.777 1 96.69 26 PHE B N 1
ATOM 729 C CA . PHE B 1 26 ? -8.086 11.18 3.664 1 96.69 26 PHE B CA 1
ATOM 730 C C . PHE B 1 26 ? -7.625 12.461 2.971 1 96.69 26 PHE B C 1
ATOM 732 O O . PHE B 1 26 ? -7.512 13.508 3.607 1 96.69 26 PHE B O 1
ATOM 739 N N . SER B 1 27 ? -7.273 12.352 1.716 1 96.75 27 SER B N 1
ATOM 740 C CA . SER B 1 27 ? -6.816 13.508 0.958 1 96.75 27 SER B CA 1
ATOM 741 C C . SER B 1 27 ? -7.875 14.609 0.933 1 96.75 27 SER B C 1
ATOM 743 O O . SER B 1 27 ? -7.547 15.797 0.943 1 96.75 27 SER B O 1
ATOM 745 N N . LYS B 1 28 ? -9.148 14.242 1.016 1 95.06 28 LYS B N 1
ATOM 746 C CA . LYS B 1 28 ? -10.266 15.195 0.967 1 95.06 28 LYS B CA 1
ATOM 747 C C . LYS B 1 28 ? -10.57 15.75 2.354 1 95.06 28 LYS B C 1
ATOM 749 O O . LYS B 1 28 ? -11.195 16.797 2.477 1 95.06 28 LYS B O 1
ATOM 754 N N . HIS B 1 29 ? -10.016 15.148 3.377 1 91.75 29 HIS B N 1
ATOM 755 C CA . HIS B 1 29 ? -10.383 15.523 4.738 1 91.75 29 HIS B CA 1
ATOM 756 C C . HIS B 1 29 ? -9.234 16.25 5.434 1 91.75 29 HIS B C 1
ATOM 758 O O . HIS B 1 29 ? -9.352 16.625 6.602 1 91.75 29 HIS B O 1
ATOM 764 N N . THR B 1 30 ? -8.133 16.344 4.754 1 92.81 30 THR B N 1
ATOM 765 C CA . THR B 1 30 ? -7.008 17.016 5.395 1 92.81 30 THR B CA 1
ATOM 766 C C . THR B 1 30 ? -6.852 18.438 4.871 1 92.81 30 THR B C 1
ATOM 768 O O . THR B 1 30 ? -7.027 18.688 3.678 1 92.81 30 THR B O 1
ATOM 771 N N . LYS B 1 31 ? -6.559 19.375 5.727 1 91.81 31 LYS B N 1
ATOM 772 C CA . LYS B 1 31 ? -6.379 20.766 5.355 1 91.81 31 LYS B CA 1
ATOM 773 C C . LYS B 1 31 ? -4.922 21.062 5 1 91.81 31 LYS B C 1
ATOM 775 O O . LYS B 1 31 ? -4.617 22.109 4.41 1 91.81 31 LYS B O 1
ATOM 780 N N . ASP B 1 32 ? -4.109 20.203 5.34 1 93.19 32 ASP B N 1
ATOM 781 C CA . ASP B 1 32 ? -2.701 20.328 4.984 1 93.19 32 ASP B CA 1
ATOM 782 C C . ASP B 1 32 ? -2.461 19.938 3.531 1 93.19 32 ASP B C 1
ATOM 784 O O . ASP B 1 32 ? -2.553 18.75 3.182 1 93.19 32 ASP B O 1
ATOM 788 N N . GLU B 1 33 ? -2.104 20.891 2.762 1 94.88 33 GLU B N 1
ATOM 789 C CA . GLU B 1 33 ? -2.014 20.688 1.318 1 94.88 33 GLU B CA 1
ATOM 790 C C . GLU B 1 33 ? -0.908 19.688 0.966 1 94.88 33 GLU B C 1
ATOM 792 O O . GLU B 1 33 ? -1.036 18.922 0.011 1 94.88 33 GLU B O 1
ATOM 797 N N . GLU B 1 34 ? 0.132 19.75 1.663 1 96.19 34 GLU B N 1
ATOM 798 C CA . GLU B 1 34 ? 1.221 18.797 1.423 1 96.19 34 GLU B CA 1
ATOM 799 C C . GLU B 1 34 ? 0.771 17.359 1.667 1 96.19 34 GLU B C 1
ATOM 801 O O . GLU B 1 34 ? 1.033 16.484 0.85 1 96.19 34 GLU B O 1
ATOM 806 N N . VAL B 1 35 ? 0.085 17.234 2.744 1 96.5 35 VAL B N 1
ATOM 807 C CA . VAL B 1 35 ? -0.397 15.898 3.096 1 96.5 35 VAL B CA 1
ATOM 808 C C . VAL B 1 35 ? -1.467 15.453 2.102 1 96.5 35 VAL B C 1
ATOM 810 O O . VAL B 1 35 ? -1.453 14.312 1.634 1 96.5 35 VAL B O 1
ATOM 813 N N . ALA B 1 36 ? -2.377 16.344 1.742 1 97.25 36 ALA B N 1
ATOM 814 C CA . ALA B 1 36 ? -3.43 16.016 0.783 1 97.25 36 ALA B CA 1
ATOM 815 C C . ALA B 1 36 ? -2.834 15.57 -0.549 1 97.25 36 ALA B C 1
ATOM 817 O O . ALA B 1 36 ? -3.289 14.586 -1.14 1 97.25 36 ALA B O 1
ATOM 818 N N . ARG B 1 37 ? -1.829 16.203 -1.011 1 97.69 37 ARG B N 1
ATOM 819 C CA . ARG B 1 37 ? -1.174 15.867 -2.27 1 97.69 37 ARG B CA 1
ATOM 820 C C . ARG B 1 37 ? -0.478 14.516 -2.176 1 97.69 37 ARG B C 1
ATOM 822 O O . ARG B 1 37 ? -0.55 13.711 -3.105 1 97.69 37 ARG B O 1
ATOM 829 N N . ALA B 1 38 ? 0.193 14.344 -1.072 1 97.88 38 ALA B N 1
ATOM 830 C CA . ALA B 1 38 ? 0.85 13.055 -0.87 1 97.88 38 ALA B CA 1
ATOM 831 C C . ALA B 1 38 ? -0.164 11.914 -0.882 1 97.88 38 ALA B C 1
ATOM 833 O O . ALA B 1 38 ? 0.053 10.891 -1.534 1 97.88 38 ALA B O 1
ATOM 834 N N . PHE B 1 39 ? -1.266 12.086 -0.245 1 98.38 39 PHE B N 1
ATOM 835 C CA . PHE B 1 39 ? -2.293 11.055 -0.176 1 98.38 39 PHE B CA 1
ATOM 836 C C . PHE B 1 39 ? -2.885 10.789 -1.555 1 98.38 39 PHE B C 1
ATOM 838 O O . PHE B 1 39 ? -3.154 9.633 -1.908 1 98.38 39 PHE B O 1
ATOM 845 N N . LYS B 1 40 ? -3.076 11.789 -2.311 1 98.38 40 LYS B N 1
ATOM 846 C CA . LYS B 1 40 ? -3.566 11.602 -3.674 1 98.38 40 LYS B CA 1
ATOM 847 C C . LYS B 1 40 ? -2.58 10.789 -4.508 1 98.38 40 LYS B C 1
ATOM 849 O O . LYS B 1 40 ? -2.98 9.883 -5.246 1 98.38 40 LYS B O 1
ATOM 854 N N . HIS B 1 41 ? -1.37 11.117 -4.379 1 98.31 41 HIS B N 1
ATOM 855 C CA . HIS B 1 41 ? -0.326 10.383 -5.09 1 98.31 41 HIS B CA 1
ATOM 856 C C . HIS B 1 41 ? -0.275 8.93 -4.652 1 98.31 41 HIS B C 1
ATOM 858 O O . HIS B 1 41 ? -0.179 8.023 -5.488 1 98.31 41 HIS B O 1
ATOM 864 N N . PHE B 1 42 ? -0.356 8.688 -3.373 1 98.62 42 PHE B N 1
ATOM 865 C CA . PHE B 1 42 ? -0.335 7.328 -2.848 1 98.62 42 PHE B CA 1
ATOM 866 C C . PHE B 1 42 ? -1.545 6.539 -3.334 1 98.62 42 PHE B C 1
ATOM 868 O O . PHE B 1 42 ? -1.443 5.344 -3.609 1 98.62 42 PHE B O 1
ATOM 875 N N . ALA B 1 43 ? -2.709 7.184 -3.424 1 98.62 43 ALA B N 1
ATOM 876 C CA . ALA B 1 43 ? -3.896 6.523 -3.955 1 98.62 43 ALA B CA 1
ATOM 877 C C . ALA B 1 43 ? -3.658 6.027 -5.379 1 98.62 43 ALA B C 1
ATOM 879 O O . ALA B 1 43 ? -4.012 4.895 -5.715 1 98.62 43 ALA B O 1
ATOM 880 N N . GLU B 1 44 ? -3.057 6.867 -6.105 1 98.5 44 GLU B N 1
ATOM 881 C CA . GLU B 1 44 ? -2.76 6.508 -7.488 1 98.5 44 GLU B CA 1
ATOM 882 C C . GLU B 1 44 ? -1.787 5.332 -7.555 1 98.5 44 GLU B C 1
ATOM 884 O O . GLU B 1 44 ? -1.967 4.418 -8.359 1 98.5 44 GLU B O 1
ATOM 889 N N . GLU B 1 45 ? -0.785 5.371 -6.742 1 98.25 45 GLU B N 1
ATOM 890 C CA . GLU B 1 45 ? 0.185 4.281 -6.699 1 98.25 45 GLU B CA 1
ATOM 891 C C . GLU B 1 45 ? -0.475 2.973 -6.273 1 98.25 45 GLU B C 1
ATOM 893 O O . GLU B 1 45 ? -0.223 1.924 -6.871 1 98.25 45 GLU B O 1
ATOM 898 N N . CYS B 1 46 ? -1.27 3.047 -5.27 1 98.56 46 CYS B N 1
ATOM 899 C CA . CYS B 1 46 ? -1.974 1.854 -4.816 1 98.56 46 CYS B CA 1
ATOM 900 C C . CYS B 1 46 ? -2.932 1.346 -5.887 1 98.56 46 CYS B C 1
ATOM 902 O O . CYS B 1 46 ? -3.129 0.137 -6.027 1 98.56 46 CYS B O 1
ATOM 904 N N . GLY B 1 47 ? -3.512 2.266 -6.574 1 98.69 47 GLY B N 1
ATOM 905 C CA . GLY B 1 47 ? -4.352 1.872 -7.691 1 98.69 47 GLY B CA 1
ATOM 906 C C . GLY B 1 47 ? -3.609 1.076 -8.75 1 98.69 47 GLY B C 1
ATOM 907 O O . GLY B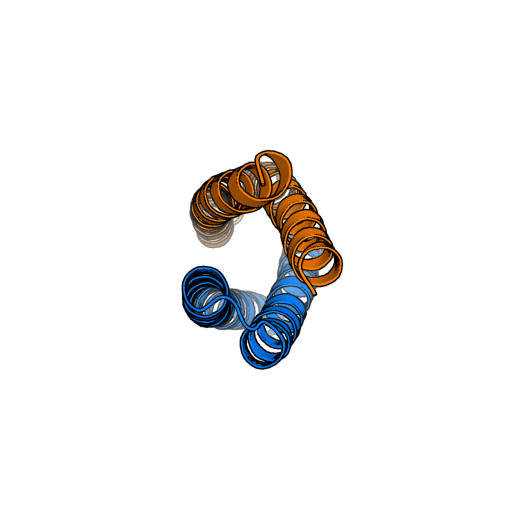 1 47 ? -4.129 0.086 -9.266 1 98.69 47 GLY B O 1
ATOM 908 N N . THR B 1 48 ? -2.484 1.523 -9.07 1 98.44 48 THR B N 1
ATOM 909 C CA . THR B 1 48 ? -1.644 0.812 -10.031 1 98.44 48 THR B CA 1
ATOM 910 C C . THR B 1 48 ? -1.283 -0.576 -9.508 1 98.44 48 THR B C 1
ATOM 912 O O . THR B 1 48 ? -1.339 -1.56 -10.25 1 98.44 48 THR B O 1
ATOM 915 N N . GLN B 1 49 ? -0.896 -0.653 -8.227 1 98.62 49 GLN B N 1
ATOM 916 C CA . GLN B 1 49 ? -0.613 -1.947 -7.613 1 98.62 49 GLN B CA 1
ATOM 917 C C . GLN B 1 49 ? -1.824 -2.873 -7.703 1 98.62 49 GLN B C 1
ATOM 919 O O . GLN B 1 49 ? -1.69 -4.047 -8.047 1 98.62 49 GLN B O 1
ATOM 924 N N . ALA B 1 50 ? -3.033 -2.398 -7.43 1 98.75 50 ALA B N 1
ATOM 925 C CA . ALA B 1 50 ? -4.262 -3.188 -7.465 1 98.75 50 ALA B CA 1
ATOM 926 C C . ALA B 1 50 ? -4.508 -3.758 -8.859 1 98.75 50 ALA B C 1
ATOM 928 O O . ALA B 1 50 ? -4.895 -4.922 -9 1 98.75 50 ALA B O 1
ATOM 929 N N . HIS B 1 51 ? -4.266 -2.883 -9.805 1 98.56 51 HIS B N 1
ATOM 930 C CA . HIS B 1 51 ? -4.469 -3.316 -11.18 1 98.56 51 HIS B CA 1
ATOM 931 C C . HIS B 1 51 ? -3.551 -4.48 -11.531 1 98.56 51 HIS B C 1
ATOM 933 O O . HIS B 1 51 ? -3.99 -5.469 -12.125 1 98.56 51 HIS B O 1
ATOM 939 N N . GLU B 1 52 ? -2.328 -4.383 -11.172 1 98.19 52 GLU B N 1
ATOM 940 C CA . GLU B 1 52 ? -1.366 -5.438 -11.469 1 98.19 52 GLU B CA 1
ATOM 941 C C . GLU B 1 52 ? -1.682 -6.711 -10.688 1 98.19 52 GLU B C 1
ATOM 943 O O . GLU B 1 52 ? -1.571 -7.816 -11.219 1 98.19 52 GLU B O 1
ATOM 948 N N . LEU B 1 53 ? -2.072 -6.602 -9.453 1 98.19 53 LEU B N 1
ATOM 949 C CA . LEU B 1 53 ? -2.451 -7.742 -8.625 1 98.19 53 LEU B CA 1
ATOM 950 C C . LEU B 1 53 ? -3.672 -8.445 -9.203 1 98.19 53 LEU B C 1
ATOM 952 O O . LEU B 1 53 ? -3.744 -9.68 -9.195 1 98.19 53 LEU B O 1
ATOM 956 N N . GLN B 1 54 ? -4.594 -7.605 -9.688 1 98.25 54 GLN B N 1
ATOM 957 C CA . GLN B 1 54 ? -5.777 -8.188 -10.32 1 98.25 54 GLN B CA 1
ATOM 958 C C . GLN B 1 54 ? -5.398 -9 -11.547 1 98.25 54 GLN B C 1
ATOM 960 O O . GLN B 1 54 ? -5.91 -10.102 -11.75 1 98.25 54 GLN B O 1
ATOM 965 N N . ARG B 1 55 ? -4.543 -8.414 -12.328 1 97.5 55 ARG B N 1
ATOM 966 C CA . ARG B 1 55 ? -4.066 -9.125 -13.508 1 97.5 55 ARG B CA 1
ATOM 967 C C . ARG B 1 55 ? -3.443 -10.469 -13.125 1 97.5 55 ARG B C 1
ATOM 969 O O . ARG B 1 55 ? -3.729 -11.492 -13.758 1 97.5 55 ARG B O 1
ATOM 976 N N . LEU B 1 56 ? -2.639 -10.492 -12.133 1 96.25 56 LEU B N 1
ATOM 977 C CA . LEU B 1 56 ? -1.968 -11.703 -11.672 1 96.25 56 LEU B CA 1
ATOM 978 C C . LEU B 1 56 ? -2.975 -12.703 -11.125 1 96.25 56 LEU B C 1
ATOM 980 O O . LEU B 1 56 ? -2.863 -13.906 -11.375 1 96.25 56 LEU B O 1
ATOM 984 N N . ALA B 1 57 ? -3.934 -12.211 -10.367 1 95.56 57 ALA B N 1
ATOM 985 C CA . ALA B 1 57 ? -4.973 -13.078 -9.82 1 95.56 57 ALA B C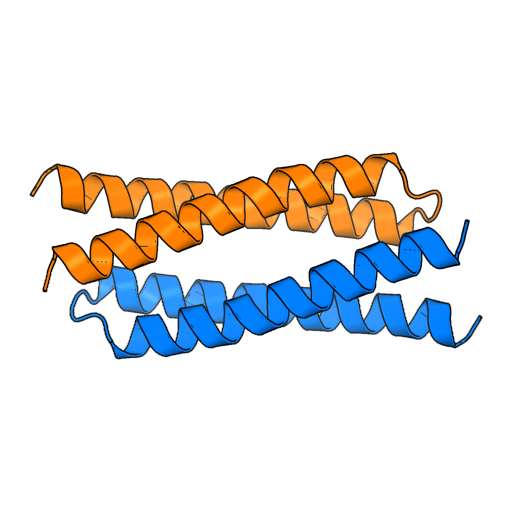A 1
ATOM 986 C C . ALA B 1 57 ? -5.746 -13.781 -10.93 1 95.56 57 ALA B C 1
ATOM 988 O O . ALA B 1 57 ? -6.082 -14.961 -10.82 1 95.56 57 ALA B O 1
ATOM 989 N N . ASP B 1 58 ? -6.039 -12.984 -11.938 1 94.94 58 ASP B N 1
ATOM 990 C CA . ASP B 1 58 ? -6.801 -13.516 -13.062 1 94.94 58 ASP B CA 1
ATOM 991 C C . ASP B 1 58 ? -6.023 -14.617 -13.781 1 94.94 58 ASP B C 1
ATOM 993 O O . ASP B 1 58 ? -6.617 -15.562 -14.297 1 94.94 58 ASP B O 1
ATOM 997 N N . LYS B 1 59 ? -4.793 -14.516 -13.82 1 90.69 59 LYS B N 1
ATOM 998 C CA . LYS B 1 59 ? -3.953 -15.539 -14.438 1 90.69 59 LYS B CA 1
ATOM 999 C C . LYS B 1 59 ? -4.082 -16.875 -13.711 1 90.69 59 LYS B C 1
ATOM 1001 O O . LYS B 1 59 ? -4.027 -17.938 -14.328 1 90.69 59 LYS B O 1
ATOM 1006 N N . TYR B 1 60 ? -4.301 -16.844 -12.445 1 87.44 60 TYR B N 1
ATOM 1007 C CA . TYR B 1 60 ? -4.426 -18.062 -11.648 1 87.44 60 TYR B CA 1
ATOM 1008 C C . TYR B 1 60 ? -5.836 -18.625 -11.734 1 87.44 60 TYR B C 1
ATOM 1010 O O . TYR B 1 60 ? -6.059 -19.812 -11.445 1 87.44 60 TYR B O 1
ATOM 1018 N N . ARG B 1 61 ? -6.789 -17.703 -11.891 1 80.75 61 ARG B N 1
ATOM 1019 C CA . ARG B 1 61 ? -8.156 -18.188 -12.07 1 80.75 61 ARG B CA 1
ATOM 1020 C C . ARG B 1 61 ? -8.289 -18.938 -13.391 1 80.75 61 ARG B C 1
ATOM 1022 O O . ARG B 1 61 ? -9.047 -19.922 -13.484 1 80.75 61 ARG B O 1
ATOM 1029 N N . SER B 1 62 ? -7.559 -18.547 -14.336 1 73.38 62 SER B N 1
ATOM 1030 C CA . SER B 1 62 ? -7.664 -19.141 -15.656 1 73.38 62 SER B CA 1
ATOM 1031 C C . SER B 1 62 ? -6.836 -20.422 -15.758 1 73.38 62 SER B C 1
ATOM 1033 O O . SER B 1 62 ? -7.035 -21.234 -16.672 1 73.38 62 SER B O 1
ATOM 1035 N N . ASN B 1 63 ? -5.926 -20.688 -14.844 1 58.56 63 ASN B N 1
ATOM 1036 C CA . ASN B 1 63 ? -5.18 -21.938 -14.914 1 58.56 63 ASN B CA 1
ATOM 1037 C C . ASN B 1 63 ? -5.758 -23 -13.977 1 58.56 63 ASN B C 1
ATOM 1039 O O . ASN B 1 63 ? -6.148 -22.688 -12.852 1 58.56 63 ASN B O 1
#

Nearest PDB structures (foldseek):
  5n5e-assembly1_e  TM=9.352E-01  e=9.560E-02  Pyrococcus furiosus COM1
  5l8b-assembly1_I  TM=9.719E-01  e=1.307E-01  Rhodospirillum rubrum
  5l8f-assembly1_C  TM=9.743E-01  e=1.901E-01  Rhodospirillum rubrum ATCC 11170
  5l89-assembly3_Z  TM=9.722E-01  e=2.024E-01  Rhodospirillum rubrum
  4afl-assembly2_F  TM=8.330E-01  e=1.694E+00  Homo sapiens

Solvent-accessible surface area (backbone atoms only — not comparable to full-atom values): 6308 Å² total; per-residue (Å²): 118,66,63,59,48,38,50,54,32,49,53,50,26,52,52,23,50,50,45,22,54,49,23,47,52,48,26,72,70,43,87,47,63,67,57,20,52,51,24,44,51,49,17,52,52,27,45,53,51,25,53,53,31,47,54,56,38,50,55,54,69,74,97,118,68,64,60,49,38,49,54,33,48,53,50,26,53,52,23,51,50,46,23,53,49,22,48,53,47,26,72,70,40,86,48,63,68,57,21,52,52,24,45,52,49,17,51,52,28,45,51,52,25,53,53,31,47,54,54,36,49,57,54,70,74,97

Sequence (126 aa):
MNLETRDMIVKKLLDAQEAVRDFEMFSKHTKDEEVARAFKHFAEECGTQAHELQRLADKYRSNMNLETRDMIVKKLLDAQEAVRDFEMFSKHTKDEEVARAFKHFAEECGTQAHELQRLADKYRSN